Protein AF-A0A1W5CV62-F1 (afdb_monomer)

Mean predicted aligned error: 18.07 Å

Solvent-accessible surface area (backbone atoms only — not comparable to full-atom values): 10558 Å² total; per-residue (Å²): 136,81,85,91,85,85,85,78,82,88,83,89,82,90,82,85,84,78,88,77,86,82,85,89,83,87,92,82,88,79,94,73,81,92,74,77,80,80,76,85,81,87,79,72,96,67,88,71,74,83,78,68,80,75,70,79,70,77,75,80,76,72,81,72,64,60,67,34,49,54,48,38,58,70,73,55,49,80,86,68,30,36,33,53,66,101,52,61,64,71,62,39,50,51,52,46,54,52,44,33,62,75,29,68,51,50,78,87,46,44,45,77,46,47,66,69,47,36,31,68,62,40,34,51,49,39,54,70,60,54,70,66,41,94,62,92,67,51,51,67,55,51,52,51,52,53,44,51,55,48,73,24,83,79,56,77,110

Radius of gyration: 32.7 Å; Cα contacts (8 Å, |Δi|>4): 88; chains: 1; bounding box: 78×61×84 Å

Foldseek 3Di:
DDDDDPDDDDDDDDDDDDDDDDDDDDPDDDDDDDDDDDDDDDDDDDPDDDPDPDPPDPPPPPVDCVQLLVQLLVVDDPVLADELPPDDLVVSVVVLVVSCVVSVPDQQCSLVSVLSSHDHPLNVCCVVPPVPDPDDDHNVNSSVVSCCVSVNPVNVD

Sequence (157 aa):
MADPQEKQGEWIRTGQIDTTKSDIDDIDALKMKQTQPPGPPSIRDEKMPPVMPIPPAPAVTTQGHGRELSNLAKMYTEESKYSGENDNFDFKLTVFHDICSRADIPEEAKAKAFPTMLRGLALDYYYSNIANSTQIMTFNDICYSIRAYFEGAEYKR

Nearest PDB structures (foldseek):
  7r24-assembly1_A  TM=7.847E-01  e=2.829E+00  Rattus norvegicus
  7lga-assembly1_B  TM=5.881E-01  e=1.832E+00  Homo sapiens

Structure (mmCIF, N/CA/C/O backbone):
data_AF-A0A1W5CV62-F1
#
_entry.id   AF-A0A1W5CV62-F1
#
loop_
_atom_site.group_PDB
_atom_site.id
_atom_site.type_symbol
_atom_site.label_atom_id
_atom_site.label_alt_id
_atom_site.label_comp_id
_atom_site.label_asym_id
_atom_site.label_entity_id
_atom_site.label_seq_id
_atom_site.pdbx_PDB_ins_code
_atom_site.Cartn_x
_atom_site.Cartn_y
_atom_site.Cartn_z
_atom_site.occupancy
_atom_site.B_iso_or_equiv
_atom_site.auth_seq_id
_atom_site.auth_comp_id
_atom_site.auth_asym_id
_atom_site.auth_atom_id
_atom_site.pdbx_PDB_model_num
ATOM 1 N N . MET A 1 1 ? 29.456 8.579 71.382 1.00 44.78 1 MET A N 1
ATOM 2 C CA . MET A 1 1 ? 29.498 7.437 70.444 1.00 44.78 1 MET A CA 1
ATOM 3 C C . MET A 1 1 ? 29.900 7.950 69.067 1.00 44.78 1 MET A C 1
ATOM 5 O O . MET A 1 1 ? 29.693 9.124 68.803 1.00 44.78 1 MET A O 1
ATOM 9 N N . ALA A 1 2 ? 30.556 7.097 68.285 1.00 40.12 2 ALA A N 1
ATOM 10 C CA . ALA A 1 2 ? 31.305 7.398 67.068 1.00 40.12 2 ALA A CA 1
ATOM 11 C C . ALA A 1 2 ? 30.452 7.765 65.829 1.00 40.12 2 ALA A C 1
ATOM 13 O O . ALA A 1 2 ? 29.321 7.304 65.702 1.00 40.12 2 ALA A O 1
ATOM 14 N N . ASP A 1 3 ? 31.062 8.540 64.923 1.00 54.00 3 ASP A N 1
ATOM 15 C CA . ASP A 1 3 ? 30.854 8.571 63.453 1.00 54.00 3 ASP A CA 1
ATOM 16 C C . ASP A 1 3 ? 31.148 7.147 62.875 1.00 54.00 3 ASP A C 1
ATOM 18 O O . ASP A 1 3 ? 31.917 6.447 63.550 1.00 54.00 3 ASP A O 1
ATOM 22 N N . PRO A 1 4 ? 30.687 6.671 61.677 1.00 58.00 4 PRO A N 1
ATOM 23 C CA . PRO A 1 4 ? 30.740 7.470 60.446 1.00 58.00 4 PRO A CA 1
ATOM 24 C C . PRO A 1 4 ? 29.836 7.143 59.226 1.00 58.00 4 PRO A C 1
ATOM 26 O O . PRO A 1 4 ? 29.288 6.053 59.089 1.00 58.00 4 PRO A O 1
ATOM 29 N N . GLN A 1 5 ? 29.809 8.091 58.274 1.00 42.97 5 GLN A N 1
ATOM 30 C CA . GLN A 1 5 ? 30.074 7.938 56.819 1.00 42.97 5 GLN A CA 1
ATOM 31 C C . GLN A 1 5 ? 29.172 8.835 55.941 1.00 42.97 5 GLN A C 1
ATOM 33 O O . GLN A 1 5 ? 28.291 8.354 55.232 1.00 42.97 5 GLN A O 1
ATOM 38 N N . GLU A 1 6 ? 29.489 10.130 55.881 1.00 46.88 6 GLU A N 1
ATOM 39 C CA . GLU A 1 6 ? 29.296 10.926 54.663 1.00 46.88 6 GLU A CA 1
ATOM 40 C C . GLU A 1 6 ? 30.641 10.950 53.920 1.00 46.88 6 GLU A C 1
ATOM 42 O O . GLU A 1 6 ? 31.643 11.478 54.409 1.00 46.88 6 GLU A O 1
ATOM 47 N N . LYS A 1 7 ? 30.716 10.260 52.776 1.00 51.03 7 LYS A N 1
ATOM 48 C CA . LYS A 1 7 ? 31.947 10.138 51.992 1.00 51.03 7 LYS A CA 1
ATOM 49 C C . LYS A 1 7 ? 32.028 11.222 50.915 1.00 51.03 7 LYS A C 1
ATOM 51 O O . LYS A 1 7 ? 31.452 11.088 49.847 1.00 51.03 7 LYS A O 1
ATOM 56 N N . GLN A 1 8 ? 32.874 12.199 51.234 1.00 40.81 8 GLN A N 1
ATOM 57 C CA . GLN A 1 8 ? 33.970 12.739 50.419 1.00 40.81 8 GLN A CA 1
ATOM 58 C C . GLN A 1 8 ? 33.617 13.500 49.135 1.00 40.81 8 GLN A C 1
ATOM 60 O O . GLN A 1 8 ? 33.471 12.933 48.055 1.00 40.81 8 GLN A O 1
ATOM 65 N N . GLY A 1 9 ? 33.658 14.827 49.268 1.00 39.59 9 GLY A N 1
ATOM 66 C CA . GLY A 1 9 ? 34.116 15.712 48.209 1.00 39.59 9 GLY A CA 1
ATOM 67 C C . GLY A 1 9 ? 35.647 15.773 48.122 1.00 39.59 9 GLY A C 1
ATOM 68 O O . GLY A 1 9 ? 36.341 15.601 49.122 1.00 39.59 9 GLY A O 1
ATOM 69 N N . GLU A 1 10 ? 36.084 16.082 46.898 1.00 43.47 10 GLU A N 1
ATOM 70 C CA . GLU A 1 10 ? 37.315 16.778 46.495 1.00 43.47 10 GLU A CA 1
ATOM 71 C C . GLU A 1 10 ? 38.666 16.069 46.684 1.00 43.47 10 GLU A C 1
ATOM 73 O O . GLU A 1 10 ? 38.974 15.591 47.759 1.00 43.47 10 GLU A O 1
ATOM 78 N N . TRP A 1 11 ? 39.465 16.000 45.606 1.00 45.03 11 TRP A N 1
ATOM 79 C CA . TRP A 1 11 ? 40.858 16.484 45.506 1.00 45.03 11 TRP A CA 1
ATOM 80 C C . TRP A 1 11 ? 41.365 16.274 44.062 1.00 45.03 11 TRP A C 1
ATOM 82 O O . TRP A 1 11 ? 41.681 15.167 43.643 1.00 45.03 11 TRP A O 1
ATOM 92 N N . ILE A 1 12 ? 41.429 17.386 43.325 1.00 47.75 12 ILE A N 1
ATOM 93 C CA . ILE A 1 12 ? 42.467 17.817 42.369 1.00 47.75 12 ILE A CA 1
ATOM 94 C C . ILE A 1 12 ? 43.206 16.779 41.486 1.00 47.75 12 ILE A C 1
ATOM 96 O O . ILE A 1 12 ? 43.923 15.899 41.958 1.00 47.75 12 ILE A O 1
ATOM 100 N N . ARG A 1 13 ? 43.253 17.058 40.176 1.00 45.84 13 ARG A N 1
ATOM 101 C CA . ARG A 1 13 ? 44.497 17.504 39.513 1.00 45.84 13 ARG A CA 1
ATOM 102 C C . ARG A 1 13 ? 44.233 17.990 38.089 1.00 45.84 13 ARG A C 1
ATOM 104 O O . ARG A 1 13 ? 43.787 17.262 37.212 1.00 45.84 13 ARG A O 1
ATOM 111 N N . THR A 1 14 ? 44.566 19.258 37.917 1.00 48.69 14 THR A N 1
ATOM 112 C CA . THR A 1 14 ? 44.802 19.990 36.679 1.00 48.69 14 THR A CA 1
ATOM 113 C C . THR A 1 14 ? 45.807 19.270 35.779 1.00 48.69 14 THR A C 1
ATOM 115 O O . THR A 1 14 ? 46.890 18.906 36.237 1.00 48.69 14 THR A O 1
ATOM 118 N N . GLY A 1 15 ? 45.477 19.132 34.497 1.00 44.16 15 GLY A N 1
ATOM 119 C CA . GLY A 1 15 ? 46.372 18.659 33.441 1.00 44.16 15 GLY A CA 1
ATOM 120 C C . GLY A 1 15 ? 46.326 19.610 32.251 1.00 44.16 15 GLY A C 1
ATOM 121 O O . GLY A 1 15 ? 45.712 19.316 31.235 1.00 44.16 15 GLY A O 1
ATOM 122 N N . GLN A 1 16 ? 46.927 20.779 32.448 1.00 46.06 16 GLN A N 1
ATOM 123 C CA . GLN A 1 16 ? 47.263 21.786 31.447 1.00 46.06 16 GLN A CA 1
ATOM 124 C C . GLN A 1 16 ? 48.219 21.203 30.396 1.00 46.06 16 GLN A C 1
ATOM 126 O O . GLN A 1 16 ? 49.229 20.617 30.779 1.00 46.06 16 GLN A O 1
ATOM 131 N N . ILE A 1 17 ? 47.962 21.440 29.106 1.00 50.19 17 ILE A N 1
ATOM 132 C CA . ILE A 1 17 ? 49.019 21.507 28.086 1.00 50.19 17 ILE A CA 1
ATOM 133 C C . ILE A 1 17 ? 48.756 22.688 27.145 1.00 50.19 17 ILE A C 1
ATOM 135 O O . ILE A 1 17 ? 48.184 22.558 26.069 1.00 50.19 17 ILE A O 1
ATOM 139 N N . ASP A 1 18 ? 49.189 23.860 27.590 1.00 40.78 18 ASP A N 1
ATOM 140 C CA . ASP A 1 18 ? 49.595 24.939 26.697 1.00 40.78 18 ASP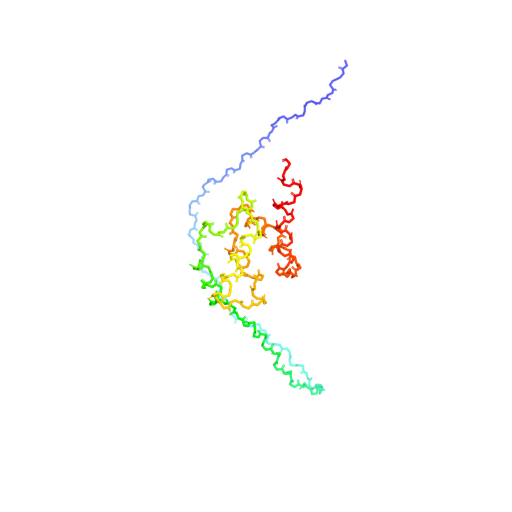 A CA 1
ATOM 141 C C . ASP A 1 18 ? 51.110 24.846 26.481 1.00 40.78 18 ASP A C 1
ATOM 143 O O . ASP A 1 18 ? 51.840 24.397 27.372 1.00 40.78 18 ASP A O 1
ATOM 147 N N . THR A 1 19 ? 51.569 25.418 25.362 1.00 39.53 19 THR A N 1
ATOM 148 C CA . THR A 1 19 ? 52.972 25.644 24.940 1.00 39.53 19 THR A CA 1
ATOM 149 C C . THR A 1 19 ? 53.693 24.398 24.385 1.00 39.53 19 THR A C 1
ATOM 151 O O . THR A 1 19 ? 53.569 23.315 24.929 1.00 39.53 19 THR A O 1
ATOM 154 N N . THR A 1 20 ? 54.448 24.415 23.283 1.00 44.09 20 THR A N 1
ATOM 155 C CA . THR A 1 20 ? 55.189 25.471 22.572 1.00 44.09 20 THR A CA 1
ATOM 156 C C . THR A 1 20 ? 55.353 25.114 21.088 1.00 44.09 20 THR A C 1
ATOM 158 O O . THR A 1 20 ? 55.493 23.958 20.704 1.00 44.09 20 THR A O 1
ATOM 161 N N . LYS A 1 21 ? 55.401 26.167 20.274 1.00 50.81 21 LYS A N 1
ATOM 162 C CA . LYS A 1 21 ? 55.967 26.257 18.923 1.00 50.81 21 LYS A CA 1
ATOM 163 C C . LYS A 1 21 ? 57.503 26.094 18.964 1.00 50.81 21 LYS A C 1
ATOM 165 O O . LYS A 1 21 ? 58.102 26.573 19.922 1.00 50.81 21 LYS A O 1
ATOM 170 N N . SER A 1 22 ? 58.075 25.557 17.874 1.00 50.91 22 SER A N 1
ATOM 171 C CA . SER A 1 22 ? 59.503 25.222 17.625 1.00 50.91 22 SER A CA 1
ATOM 172 C C . SER A 1 22 ? 59.886 23.877 18.258 1.00 50.91 22 SER A C 1
ATOM 174 O O . SER A 1 22 ? 59.593 23.673 19.422 1.00 50.91 22 SER A O 1
ATOM 176 N N . ASP A 1 23 ? 60.359 22.865 17.525 1.00 45.28 23 ASP A N 1
ATOM 177 C CA . ASP A 1 23 ? 61.551 22.891 16.675 1.00 45.28 23 ASP A CA 1
ATOM 178 C C . ASP A 1 23 ? 61.369 22.205 15.307 1.00 45.28 23 ASP A C 1
ATOM 180 O O . ASP A 1 23 ? 60.916 21.068 15.179 1.00 45.28 23 ASP A O 1
ATOM 184 N N . ILE A 1 24 ? 61.760 22.954 14.279 1.00 56.09 24 ILE A N 1
ATOM 185 C CA . ILE A 1 24 ? 62.213 22.476 12.977 1.00 56.09 24 ILE A CA 1
ATOM 186 C C . ILE A 1 24 ? 63.714 22.261 13.149 1.00 56.09 24 ILE A C 1
ATOM 188 O O . ILE A 1 24 ? 64.399 23.251 13.375 1.00 56.09 24 ILE A O 1
ATOM 192 N N . ASP A 1 25 ? 64.186 21.018 13.096 1.00 50.47 25 ASP A N 1
ATOM 193 C CA . ASP A 1 25 ? 65.381 20.573 12.358 1.00 50.47 25 ASP A CA 1
ATOM 194 C C . ASP A 1 25 ? 65.589 19.066 12.602 1.00 50.47 25 ASP A C 1
ATOM 196 O O . ASP A 1 25 ? 65.158 18.541 13.624 1.00 50.47 25 ASP A O 1
ATOM 200 N N . ASP A 1 26 ? 66.265 18.388 11.675 1.00 47.41 26 ASP A N 1
ATOM 201 C CA . ASP A 1 26 ? 66.667 16.970 11.736 1.00 47.41 26 ASP A CA 1
ATOM 202 C C . ASP A 1 26 ? 65.659 15.915 11.217 1.00 47.41 26 ASP A C 1
ATOM 204 O O . ASP A 1 26 ? 65.307 14.934 11.871 1.00 47.41 26 ASP A O 1
ATOM 208 N N . ILE A 1 27 ? 65.229 16.077 9.959 1.00 50.22 27 ILE A N 1
ATOM 209 C CA . ILE A 1 27 ? 64.862 14.932 9.103 1.00 50.22 27 ILE A CA 1
ATOM 210 C C . ILE A 1 27 ? 65.772 14.933 7.874 1.00 50.22 27 ILE A C 1
ATOM 212 O O . ILE A 1 27 ? 65.349 15.234 6.762 1.00 50.22 27 ILE A O 1
ATOM 216 N N . ASP A 1 28 ? 67.039 14.587 8.076 1.00 51.22 28 ASP A N 1
ATOM 217 C CA . ASP A 1 28 ? 67.871 14.002 7.026 1.00 51.22 28 ASP A CA 1
ATOM 218 C C . ASP A 1 28 ? 68.921 13.094 7.666 1.00 51.22 28 ASP A C 1
ATOM 220 O O . ASP A 1 28 ? 69.888 13.576 8.239 1.00 51.22 28 ASP A O 1
ATOM 224 N N . ALA A 1 29 ? 68.686 11.778 7.602 1.00 51.06 29 ALA A N 1
ATOM 225 C CA . ALA A 1 29 ? 69.704 10.742 7.387 1.00 51.06 29 ALA A CA 1
ATOM 226 C C . ALA A 1 29 ? 69.253 9.381 7.938 1.00 51.06 29 ALA A C 1
ATOM 228 O O . ALA A 1 29 ? 69.667 8.964 9.014 1.00 51.06 29 ALA A O 1
ATOM 229 N N . LEU A 1 30 ? 68.515 8.606 7.135 1.00 48.47 30 LEU A N 1
ATOM 230 C CA . LEU A 1 30 ? 68.901 7.205 6.937 1.00 48.47 30 LEU A CA 1
ATOM 231 C C . LEU A 1 30 ? 68.293 6.634 5.655 1.00 48.47 30 LEU A C 1
ATOM 233 O O . LEU A 1 30 ? 67.209 6.053 5.621 1.00 48.47 30 LEU A O 1
ATOM 237 N N . LYS A 1 31 ? 69.052 6.757 4.565 1.00 58.34 31 LYS A N 1
ATOM 238 C CA . LYS A 1 31 ? 68.879 5.892 3.403 1.00 58.34 31 LYS A CA 1
ATOM 239 C C . LYS A 1 31 ? 69.207 4.456 3.802 1.00 58.34 31 LYS A C 1
ATOM 241 O O . LYS A 1 31 ? 70.375 4.114 3.969 1.00 58.34 31 LYS A O 1
ATOM 246 N N . MET A 1 32 ? 68.206 3.585 3.837 1.00 60.78 32 MET A N 1
ATOM 247 C CA . MET A 1 32 ? 68.428 2.142 3.775 1.00 60.78 32 MET A CA 1
ATOM 248 C C . MET A 1 32 ? 67.343 1.463 2.934 1.00 60.78 32 MET A C 1
ATOM 250 O O . MET A 1 32 ? 66.227 1.246 3.379 1.00 60.78 32 MET A O 1
ATOM 254 N N . LYS A 1 33 ? 67.738 1.133 1.695 1.00 53.38 33 LYS A N 1
ATOM 255 C CA . LYS A 1 33 ? 67.342 -0.032 0.883 1.00 53.38 33 LYS A CA 1
ATOM 256 C C . LYS A 1 33 ? 65.952 -0.624 1.155 1.00 53.38 33 LYS A C 1
ATOM 258 O O . LYS A 1 33 ? 65.753 -1.421 2.064 1.00 53.38 33 LYS A O 1
ATOM 263 N N . GLN A 1 34 ? 65.029 -0.325 0.249 1.00 42.12 34 GLN A N 1
ATOM 264 C CA . GLN A 1 34 ? 63.807 -1.090 0.055 1.00 42.12 34 GLN A CA 1
ATOM 265 C C . GLN A 1 34 ? 64.160 -2.526 -0.370 1.00 42.12 34 GLN A C 1
ATOM 267 O O . GLN A 1 34 ? 64.459 -2.789 -1.532 1.00 42.12 34 GLN A O 1
ATOM 272 N N . THR A 1 35 ? 64.170 -3.459 0.581 1.00 47.38 35 THR A N 1
ATOM 273 C CA . THR A 1 35 ? 64.194 -4.902 0.316 1.00 47.38 35 THR A CA 1
ATOM 274 C C . THR A 1 35 ? 62.761 -5.405 0.228 1.00 47.38 35 THR A C 1
ATOM 276 O O . THR A 1 35 ? 62.009 -5.322 1.197 1.00 47.38 35 THR A O 1
ATOM 279 N N . GLN A 1 36 ? 62.384 -5.897 -0.952 1.00 46.47 36 GLN A N 1
ATOM 280 C CA . GLN A 1 36 ? 61.113 -6.578 -1.189 1.00 46.47 36 GLN A CA 1
ATOM 281 C C . GLN A 1 36 ? 60.990 -7.810 -0.272 1.00 46.47 36 GLN A C 1
ATOM 283 O O . GLN A 1 36 ? 62.000 -8.481 -0.037 1.00 46.47 36 GLN A O 1
ATOM 288 N N . PRO A 1 37 ? 59.791 -8.138 0.242 1.00 58.62 37 PRO A N 1
ATOM 289 C CA . PRO A 1 37 ? 59.588 -9.393 0.951 1.00 58.62 37 PRO A CA 1
ATOM 290 C C . PRO A 1 37 ? 59.821 -10.582 -0.004 1.00 58.62 37 PRO A C 1
ATOM 292 O O . PRO A 1 37 ? 59.493 -10.490 -1.190 1.00 58.62 37 PRO A O 1
ATOM 295 N N . PRO A 1 38 ? 60.403 -11.690 0.485 1.00 51.09 38 PRO A N 1
ATOM 296 C CA . PRO A 1 38 ? 60.659 -12.872 -0.328 1.00 51.09 38 PRO A CA 1
ATOM 297 C C . PRO A 1 38 ? 59.341 -13.470 -0.835 1.00 51.09 38 PRO A C 1
ATOM 299 O O . PRO A 1 38 ? 58.367 -13.579 -0.091 1.00 51.09 38 PRO A O 1
ATOM 302 N N . GLY A 1 39 ? 59.321 -13.851 -2.114 1.00 45.69 39 GLY A N 1
ATOM 303 C CA . GLY A 1 39 ? 58.201 -14.565 -2.722 1.00 45.69 39 GLY A CA 1
ATOM 304 C C . GLY A 1 39 ? 57.909 -15.905 -2.025 1.00 45.69 39 GLY A C 1
ATOM 305 O O . GLY A 1 39 ? 58.763 -16.431 -1.305 1.00 45.69 39 GLY A O 1
ATOM 306 N N . PRO A 1 40 ? 56.702 -16.464 -2.219 1.00 65.06 40 PRO A N 1
ATOM 307 C CA . PRO A 1 40 ? 56.301 -17.717 -1.592 1.00 65.06 40 PRO A CA 1
ATOM 308 C C . PRO A 1 40 ? 57.215 -18.885 -2.010 1.00 65.06 40 PRO A C 1
ATOM 310 O O . PRO A 1 40 ? 57.751 -18.892 -3.123 1.00 65.06 40 PRO A O 1
ATOM 313 N N . PRO A 1 41 ? 57.409 -19.880 -1.126 1.00 53.12 41 PRO A N 1
ATOM 314 C CA . PRO A 1 41 ? 58.319 -20.990 -1.362 1.00 53.12 41 PRO A CA 1
ATOM 315 C C . PRO A 1 41 ? 57.834 -21.875 -2.515 1.00 53.12 41 PRO A C 1
ATOM 317 O O . PRO A 1 41 ? 56.660 -22.228 -2.604 1.00 53.12 41 PRO A O 1
ATOM 320 N N . SER A 1 42 ? 58.780 -22.270 -3.367 1.00 54.41 42 SER A N 1
ATOM 321 C CA . SER A 1 42 ? 58.613 -23.317 -4.374 1.00 54.41 42 SER A CA 1
ATOM 322 C C . SER A 1 42 ? 58.398 -24.660 -3.668 1.00 54.41 42 SER A C 1
ATOM 324 O O . SER A 1 42 ? 59.351 -25.294 -3.204 1.00 54.41 42 SER A O 1
ATOM 326 N N . ILE A 1 43 ? 57.130 -25.054 -3.514 1.00 55.47 43 ILE A N 1
ATOM 327 C CA . ILE A 1 43 ? 56.749 -26.394 -3.068 1.00 55.47 43 ILE A CA 1
ATOM 328 C C . ILE A 1 43 ? 56.808 -27.309 -4.286 1.00 55.47 43 ILE A C 1
ATOM 330 O O . ILE A 1 43 ? 56.182 -27.074 -5.317 1.00 55.47 43 ILE A O 1
ATOM 334 N N . ARG A 1 44 ? 57.659 -28.311 -4.117 1.00 51.16 44 ARG A N 1
ATOM 335 C CA . ARG A 1 44 ? 58.077 -29.334 -5.062 1.00 51.16 44 ARG A CA 1
ATOM 336 C C . ARG A 1 44 ? 56.899 -30.194 -5.507 1.00 51.16 44 ARG A C 1
ATOM 338 O O . ARG A 1 44 ? 55.950 -30.388 -4.757 1.00 51.16 44 ARG A O 1
ATOM 345 N N . ASP A 1 45 ? 57.052 -30.725 -6.711 1.00 53.22 45 ASP A N 1
ATOM 346 C CA . ASP A 1 45 ? 56.339 -31.834 -7.333 1.00 53.22 45 ASP A CA 1
ATOM 347 C C . ASP A 1 45 ? 55.677 -32.819 -6.349 1.00 53.22 45 ASP A C 1
ATOM 349 O O . ASP A 1 45 ? 56.243 -33.847 -5.984 1.00 53.22 45 ASP A O 1
ATOM 353 N N . GLU A 1 46 ? 54.423 -32.553 -5.994 1.00 48.62 46 GLU A N 1
ATOM 354 C CA . GLU A 1 46 ? 53.455 -33.594 -5.670 1.00 48.62 46 GLU A CA 1
ATOM 355 C C . GLU A 1 46 ? 52.277 -33.444 -6.627 1.00 48.62 46 GLU A C 1
ATOM 357 O O . GLU A 1 46 ? 51.659 -32.386 -6.752 1.00 48.62 46 GLU A O 1
ATOM 362 N N . LYS A 1 47 ? 52.016 -34.524 -7.364 1.00 48.78 47 LYS A N 1
ATOM 363 C CA . LYS A 1 47 ? 50.954 -34.676 -8.356 1.00 48.78 47 LYS A CA 1
ATOM 364 C C . LYS A 1 47 ? 49.600 -34.378 -7.704 1.00 48.78 47 LYS A C 1
ATOM 366 O O . LYS A 1 47 ? 48.966 -35.276 -7.157 1.00 48.78 47 LYS A O 1
ATOM 371 N N . MET A 1 48 ? 49.164 -33.120 -7.780 1.00 48.53 48 MET A N 1
ATOM 372 C CA . MET A 1 48 ? 47.819 -32.705 -7.392 1.00 48.53 48 MET A CA 1
ATOM 373 C C . MET A 1 48 ? 46.797 -33.614 -8.100 1.00 48.53 48 MET A C 1
ATOM 375 O O . MET A 1 48 ? 46.951 -33.883 -9.301 1.00 48.53 48 MET A O 1
ATOM 379 N N . PRO A 1 49 ? 45.759 -34.119 -7.404 1.00 61.38 49 PRO A N 1
ATOM 380 C CA . PRO A 1 49 ? 44.628 -34.731 -8.092 1.00 61.38 49 PRO A CA 1
ATOM 381 C C . PRO A 1 49 ? 44.042 -33.694 -9.064 1.00 61.38 49 PRO A C 1
ATOM 383 O O . PRO A 1 49 ? 44.151 -32.495 -8.793 1.00 61.38 49 PRO A O 1
ATOM 386 N N . PRO A 1 50 ? 43.466 -34.104 -10.209 1.00 61.31 50 PRO A N 1
ATOM 387 C CA . PRO A 1 50 ? 42.965 -33.152 -11.189 1.00 61.31 50 PRO A CA 1
ATOM 388 C C . PRO A 1 50 ? 41.959 -32.222 -10.510 1.00 61.31 50 PRO A C 1
ATOM 390 O O . PRO A 1 50 ? 40.897 -32.659 -10.065 1.00 61.31 50 PRO A O 1
ATOM 393 N N . VAL A 1 51 ? 42.316 -30.939 -10.413 1.00 57.66 51 VAL A N 1
ATOM 394 C CA . VAL A 1 51 ? 41.367 -29.881 -10.094 1.00 57.66 51 VAL A CA 1
ATOM 395 C C . VAL A 1 51 ? 40.321 -29.918 -11.202 1.00 57.66 51 VAL A C 1
ATOM 397 O O . VAL A 1 51 ? 40.592 -29.593 -12.357 1.00 57.66 51 VAL A O 1
ATOM 400 N N . MET A 1 52 ? 39.136 -30.436 -10.888 1.00 60.56 52 MET A N 1
ATOM 401 C CA . MET A 1 52 ? 38.000 -30.289 -11.787 1.00 60.56 52 MET A CA 1
ATOM 402 C C . MET A 1 52 ? 37.760 -28.784 -11.967 1.00 60.56 52 MET A C 1
ATOM 404 O O . MET A 1 52 ? 37.874 -28.047 -10.982 1.00 60.56 52 MET A O 1
ATOM 408 N N . PRO A 1 53 ? 37.451 -28.298 -13.181 1.00 62.94 53 PRO A N 1
ATOM 409 C CA . PRO A 1 53 ? 37.045 -26.915 -13.344 1.00 62.94 53 PRO A CA 1
ATOM 410 C C . PRO A 1 53 ? 35.828 -26.687 -12.451 1.00 62.94 53 PRO A C 1
ATOM 412 O O . PRO A 1 53 ? 34.795 -27.334 -12.617 1.00 62.94 53 PRO A O 1
ATOM 415 N N . ILE A 1 54 ? 35.983 -25.804 -11.465 1.00 57.75 54 ILE A N 1
ATOM 416 C CA . ILE A 1 54 ? 34.873 -25.297 -10.669 1.00 57.75 54 ILE A CA 1
ATOM 417 C C . ILE A 1 54 ? 33.908 -24.705 -11.704 1.00 57.75 54 ILE A C 1
ATOM 419 O O . ILE A 1 54 ? 34.320 -23.792 -12.430 1.00 57.75 54 ILE A O 1
ATOM 423 N N . PRO A 1 55 ? 32.676 -25.221 -11.866 1.00 64.69 55 PRO A N 1
ATOM 424 C CA . PRO A 1 55 ? 31.703 -24.523 -12.688 1.00 64.69 55 PRO A CA 1
ATOM 425 C C . PRO A 1 55 ? 31.570 -23.108 -12.111 1.00 64.69 55 PRO A C 1
ATOM 427 O O . PRO A 1 55 ? 31.623 -22.963 -10.883 1.00 64.69 55 PRO A O 1
ATOM 430 N N . PRO A 1 56 ? 31.435 -22.057 -12.939 1.00 61.75 56 PRO A N 1
ATOM 431 C CA . PRO A 1 56 ? 31.077 -20.755 -12.405 1.00 61.75 56 PRO A CA 1
ATOM 432 C C . PRO A 1 56 ? 29.822 -20.971 -11.559 1.00 61.75 56 PRO A C 1
ATOM 434 O O . PRO A 1 56 ? 28.824 -21.497 -12.059 1.00 61.75 56 PRO A O 1
ATOM 437 N N . ALA A 1 57 ? 29.902 -20.652 -10.263 1.00 62.84 57 ALA A N 1
ATOM 438 C CA . ALA A 1 57 ? 28.718 -20.605 -9.422 1.00 62.84 57 ALA A CA 1
ATOM 439 C C . ALA A 1 57 ? 27.670 -19.797 -10.198 1.00 62.84 57 ALA A C 1
ATOM 441 O O . ALA A 1 57 ? 28.047 -18.770 -10.778 1.00 62.84 57 ALA A O 1
ATOM 442 N N . PRO A 1 58 ? 26.409 -20.259 -10.29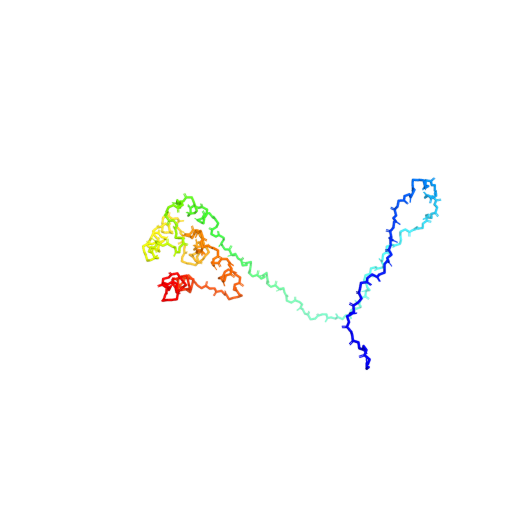6 1.00 59.38 58 PRO A N 1
ATOM 443 C CA . PRO A 1 58 ? 25.397 -19.490 -10.996 1.00 59.38 58 PRO A CA 1
ATOM 444 C C . PRO A 1 58 ? 25.425 -18.100 -10.376 1.00 59.38 58 PRO A C 1
ATOM 446 O O . PRO A 1 58 ? 25.253 -17.960 -9.163 1.00 59.38 58 PRO A O 1
ATOM 449 N N . ALA A 1 59 ? 25.739 -17.088 -11.188 1.00 56.31 59 ALA A N 1
ATOM 450 C CA . ALA A 1 59 ? 25.527 -15.715 -10.790 1.00 56.31 59 ALA A CA 1
ATOM 451 C C . ALA A 1 59 ? 24.075 -15.683 -10.329 1.00 56.31 59 ALA A C 1
ATOM 453 O O . ALA A 1 59 ? 23.176 -15.934 -11.131 1.00 56.31 59 ALA A O 1
ATOM 454 N N . VAL A 1 60 ? 23.852 -15.502 -9.027 1.00 52.94 60 VAL A N 1
ATOM 455 C CA . VAL A 1 60 ? 22.520 -15.240 -8.510 1.00 52.94 60 VAL A CA 1
ATOM 456 C C . VAL A 1 60 ? 22.131 -13.920 -9.146 1.00 52.94 60 VAL A C 1
ATOM 458 O O . VAL A 1 60 ? 22.480 -12.842 -8.676 1.00 52.94 60 VAL A O 1
ATOM 461 N N . THR A 1 61 ? 21.496 -13.996 -10.310 1.00 46.91 61 THR A N 1
ATOM 462 C CA . THR A 1 61 ? 20.819 -12.873 -10.926 1.00 46.91 61 THR A CA 1
ATOM 463 C C . THR A 1 61 ? 19.646 -12.605 -10.010 1.00 46.91 61 THR A C 1
ATOM 465 O O . THR A 1 61 ? 18.533 -13.066 -10.241 1.00 46.91 61 THR A O 1
ATOM 468 N N . THR A 1 62 ? 19.907 -11.916 -8.900 1.00 56.19 62 THR A N 1
ATOM 469 C CA . THR A 1 62 ? 18.869 -11.236 -8.152 1.00 56.19 62 THR A CA 1
ATOM 470 C C . THR A 1 62 ? 18.337 -10.198 -9.126 1.00 56.19 62 THR A C 1
ATOM 472 O O . THR A 1 62 ? 18.900 -9.108 -9.238 1.00 56.19 62 THR A O 1
ATOM 475 N N . GLN A 1 63 ? 17.336 -10.575 -9.926 1.00 64.50 63 GLN A N 1
ATOM 476 C CA . GLN A 1 63 ? 16.602 -9.634 -10.755 1.00 64.50 63 GLN A CA 1
ATOM 477 C C . GLN A 1 63 ? 16.093 -8.552 -9.806 1.00 64.50 63 GLN A C 1
ATOM 479 O O . GLN A 1 63 ? 15.284 -8.790 -8.909 1.00 64.50 63 GLN A O 1
ATOM 484 N N . GLY A 1 64 ? 16.709 -7.378 -9.903 1.00 76.06 64 GLY A N 1
ATOM 485 C CA . GLY A 1 64 ? 16.375 -6.255 -9.054 1.00 76.06 64 GLY A CA 1
ATOM 486 C C . GLY A 1 64 ? 15.097 -5.618 -9.571 1.00 76.06 64 GLY A C 1
ATOM 487 O O . GLY A 1 64 ? 15.076 -5.133 -10.694 1.00 76.06 64 GLY A O 1
ATOM 488 N N . HIS A 1 65 ? 14.069 -5.540 -8.732 1.00 87.38 65 HIS A N 1
ATOM 489 C CA . HIS A 1 65 ? 12.792 -4.882 -9.043 1.00 87.38 65 HIS A CA 1
ATOM 490 C C . HIS A 1 65 ? 12.868 -3.346 -8.922 1.00 87.38 65 HIS A C 1
ATOM 492 O O . HIS A 1 65 ? 11.915 -2.676 -8.533 1.00 87.38 65 HIS A O 1
ATOM 498 N N . GLY A 1 66 ? 14.046 -2.759 -9.156 1.00 90.06 66 GLY A N 1
ATOM 499 C CA . GLY A 1 66 ? 14.329 -1.361 -8.810 1.00 90.06 66 GLY A CA 1
ATOM 500 C C . GLY A 1 66 ? 13.497 -0.356 -9.609 1.00 90.06 66 GLY A C 1
ATOM 501 O O . GLY A 1 66 ? 13.084 0.674 -9.071 1.00 90.06 66 GLY A O 1
ATOM 502 N N . ARG A 1 67 ? 13.215 -0.661 -10.881 1.00 93.06 67 ARG A N 1
ATOM 503 C CA . ARG A 1 67 ? 12.384 0.181 -11.750 1.00 93.06 67 ARG A CA 1
ATOM 504 C C . ARG A 1 67 ? 10.927 0.164 -11.294 1.00 93.06 67 ARG A C 1
ATOM 506 O O . ARG A 1 67 ? 10.350 1.236 -11.113 1.00 93.06 67 ARG A O 1
ATOM 513 N N . GLU A 1 68 ? 10.362 -1.018 -11.071 1.00 94.62 68 GLU A N 1
ATOM 514 C CA . GLU A 1 68 ? 8.984 -1.184 -10.597 1.00 94.62 68 GLU A CA 1
ATOM 515 C C . GLU A 1 68 ? 8.799 -0.516 -9.226 1.00 94.62 68 GLU A C 1
ATOM 517 O O . GLU A 1 68 ? 7.865 0.265 -9.042 1.00 94.62 68 GLU A O 1
ATOM 522 N N . LEU A 1 69 ? 9.741 -0.711 -8.292 1.00 93.69 69 LEU A N 1
ATOM 523 C CA . LEU A 1 69 ? 9.722 -0.062 -6.972 1.00 93.69 69 LEU A CA 1
ATOM 524 C C . LEU A 1 69 ? 9.780 1.468 -7.073 1.00 93.69 69 LEU A C 1
ATOM 526 O O . LEU A 1 69 ? 9.054 2.171 -6.370 1.00 93.69 69 LEU A O 1
ATOM 530 N N . SER A 1 70 ? 10.601 1.996 -7.985 1.00 93.81 70 SER A N 1
ATOM 531 C CA . SER A 1 70 ? 10.675 3.441 -8.235 1.00 93.81 70 SER A CA 1
ATOM 532 C C . SER A 1 70 ? 9.367 3.993 -8.804 1.00 93.81 70 SER A C 1
ATOM 534 O O . SER A 1 70 ? 8.981 5.116 -8.483 1.00 93.81 70 SER A O 1
ATOM 536 N N . ASN A 1 71 ? 8.683 3.230 -9.658 1.00 94.75 71 ASN A N 1
ATOM 537 C CA . ASN A 1 71 ? 7.382 3.615 -10.201 1.00 94.75 71 ASN A CA 1
ATOM 538 C C . ASN A 1 71 ? 6.299 3.583 -9.121 1.00 94.75 71 ASN A C 1
ATOM 540 O O . ASN A 1 71 ? 5.540 4.543 -9.007 1.00 94.75 71 ASN A O 1
ATOM 544 N N . LEU A 1 72 ? 6.270 2.531 -8.299 1.00 95.19 72 LEU A N 1
ATOM 545 C CA . LEU A 1 72 ? 5.364 2.419 -7.159 1.00 95.19 72 LEU A CA 1
ATOM 546 C C . LEU A 1 72 ? 5.517 3.619 -6.216 1.00 95.19 72 LEU A C 1
ATOM 548 O O . LEU A 1 72 ? 4.525 4.264 -5.886 1.00 95.19 72 LEU A O 1
ATOM 552 N N . ALA A 1 73 ? 6.752 3.985 -5.859 1.00 93.31 73 ALA A N 1
ATOM 553 C CA . ALA A 1 73 ? 7.013 5.128 -4.985 1.00 93.31 73 ALA A CA 1
ATOM 554 C C . ALA A 1 73 ? 6.489 6.460 -5.545 1.00 93.31 73 ALA A C 1
ATOM 556 O O . ALA 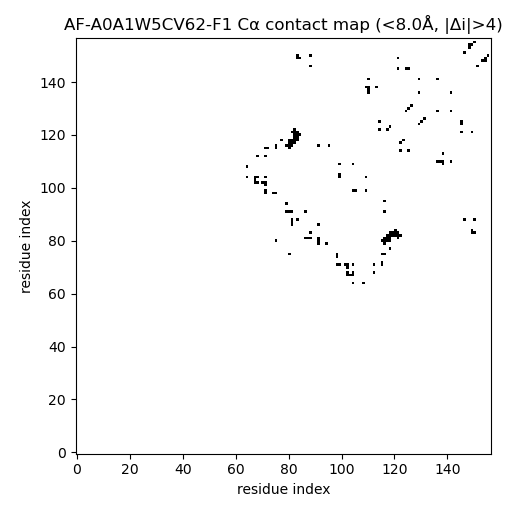A 1 73 ? 6.038 7.303 -4.776 1.00 93.31 73 ALA A O 1
ATOM 557 N N . LYS A 1 74 ? 6.499 6.641 -6.873 1.00 94.94 74 LYS A N 1
ATOM 558 C CA . LYS A 1 74 ? 5.955 7.841 -7.535 1.00 94.94 74 LYS A CA 1
ATOM 559 C C . LYS A 1 74 ? 4.428 7.877 -7.571 1.00 94.94 74 LYS A C 1
ATOM 561 O O . LYS A 1 74 ? 3.860 8.959 -7.662 1.00 94.94 74 LYS A O 1
ATOM 566 N N . MET A 1 75 ? 3.770 6.718 -7.559 1.00 94.00 75 MET A N 1
ATOM 567 C CA . MET A 1 75 ? 2.305 6.627 -7.573 1.00 94.00 75 MET A CA 1
ATOM 568 C C . MET A 1 75 ? 1.683 6.895 -6.203 1.00 94.00 75 MET A C 1
ATOM 570 O O . MET A 1 75 ? 0.501 7.223 -6.125 1.00 94.00 75 MET A O 1
ATOM 574 N N . TYR A 1 76 ? 2.468 6.758 -5.135 1.00 93.69 76 TYR A N 1
ATOM 575 C CA . TYR A 1 76 ? 2.023 7.035 -3.780 1.00 93.69 76 TYR A CA 1
ATOM 576 C C . TYR A 1 76 ? 1.996 8.534 -3.479 1.00 93.69 76 TYR A C 1
ATOM 578 O O . TYR A 1 76 ? 2.983 9.245 -3.650 1.00 93.69 76 TYR A O 1
ATOM 586 N N . THR A 1 77 ? 0.874 8.988 -2.929 1.00 93.25 77 THR A N 1
ATOM 587 C CA . THR A 1 77 ? 0.749 10.286 -2.256 1.00 93.25 77 THR A CA 1
ATOM 588 C C . THR A 1 77 ? 0.805 10.094 -0.741 1.00 93.25 77 THR A C 1
ATOM 590 O O . THR A 1 77 ? 0.447 9.027 -0.236 1.00 93.25 77 THR A O 1
ATOM 593 N N . GLU A 1 78 ? 1.212 11.115 0.014 1.00 91.06 78 GLU A N 1
ATOM 594 C CA . GLU A 1 78 ? 1.298 11.018 1.483 1.00 91.06 78 GLU A CA 1
ATOM 595 C C . GLU A 1 78 ? -0.048 10.648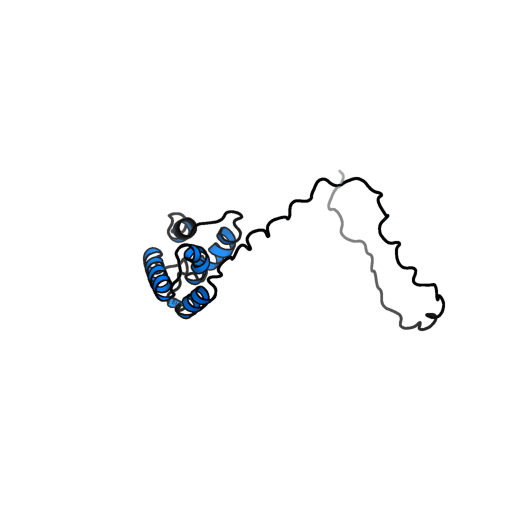 2.134 1.00 91.06 78 GLU A C 1
ATOM 597 O O . GLU A 1 78 ? -0.090 9.836 3.055 1.00 91.06 78 GLU A O 1
ATOM 602 N N . GLU A 1 79 ? -1.164 11.161 1.609 1.00 90.00 79 GLU A N 1
ATOM 603 C CA . GLU A 1 79 ? -2.521 10.832 2.073 1.00 90.00 79 GLU A CA 1
ATOM 604 C C . GLU A 1 79 ? -2.901 9.359 1.850 1.00 90.00 79 GLU A C 1
ATOM 606 O O . GLU A 1 79 ? -3.648 8.773 2.635 1.00 90.00 79 GLU A O 1
ATOM 611 N N . SER A 1 80 ? -2.365 8.727 0.803 1.00 91.00 80 SER A N 1
ATOM 612 C CA . SER A 1 80 ? -2.659 7.332 0.460 1.00 91.00 80 SER A CA 1
ATOM 613 C C . SER A 1 80 ? -1.870 6.326 1.303 1.00 91.00 80 SER A C 1
ATOM 615 O O . SER A 1 80 ? -2.201 5.141 1.301 1.00 91.00 80 SER A O 1
ATOM 617 N N . LYS A 1 81 ? -0.882 6.786 2.080 1.00 95.12 81 LYS A N 1
ATOM 618 C CA . LYS A 1 81 ? -0.081 5.942 2.973 1.00 95.12 81 LYS A CA 1
ATOM 619 C C . LYS A 1 81 ? -0.785 5.696 4.306 1.00 95.12 81 LYS A C 1
ATOM 621 O O . LYS A 1 81 ? -1.512 6.549 4.819 1.00 95.12 81 LYS A O 1
ATOM 626 N N . TYR A 1 82 ? -0.541 4.521 4.868 1.00 96.19 82 TYR A N 1
ATOM 627 C CA . TYR A 1 82 ? -1.018 4.088 6.174 1.00 96.19 82 TYR A CA 1
ATOM 628 C C . TYR A 1 82 ? -0.115 4.632 7.282 1.00 96.19 82 TYR A C 1
ATOM 630 O O . TYR A 1 82 ? 1.090 4.382 7.264 1.00 96.19 82 TYR A O 1
ATOM 638 N N . SER A 1 83 ? -0.681 5.368 8.241 1.00 93.88 83 S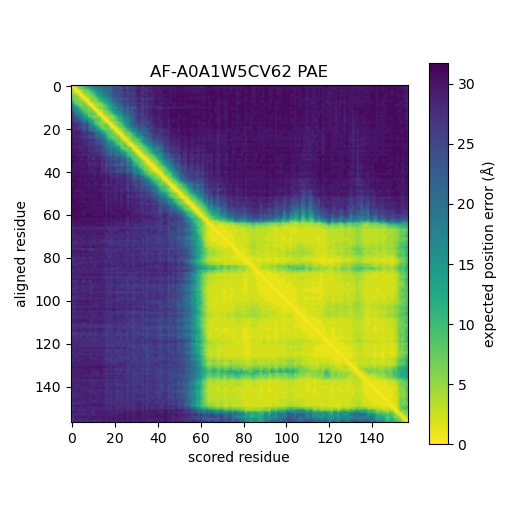ER A N 1
ATOM 639 C CA . SER A 1 83 ? 0.077 5.888 9.388 1.00 93.88 83 SER A CA 1
ATOM 640 C C . SER A 1 83 ? 0.060 5.004 10.627 1.00 93.88 83 SER A C 1
ATOM 642 O O . SER A 1 83 ? 0.918 5.172 11.490 1.00 93.88 83 SER A O 1
ATOM 644 N N . GLY A 1 84 ? -0.890 4.070 10.712 1.00 89.88 84 GLY A N 1
ATOM 645 C CA . GLY A 1 84 ? -1.181 3.334 11.944 1.00 89.88 84 GLY A CA 1
ATOM 646 C C . GLY A 1 84 ? -2.260 3.989 12.808 1.00 89.88 84 GLY A C 1
ATOM 647 O O . GLY A 1 84 ? -2.895 3.309 13.604 1.00 89.88 84 GLY A O 1
ATOM 648 N N . GLU A 1 85 ? -2.531 5.281 12.609 1.00 86.56 85 GLU A N 1
ATOM 649 C CA . GLU A 1 85 ? -3.446 6.067 13.438 1.00 86.56 85 GLU A CA 1
ATOM 650 C C . GLU A 1 85 ? -4.640 6.556 12.622 1.00 86.56 85 GLU A C 1
ATOM 652 O O . GLU A 1 85 ? -4.477 7.218 11.598 1.00 86.56 85 GLU A O 1
ATOM 657 N N . ASN A 1 86 ? -5.861 6.249 13.075 1.00 83.69 86 ASN A N 1
ATOM 658 C CA . ASN A 1 86 ? -7.111 6.669 12.423 1.00 83.69 86 ASN A CA 1
ATOM 659 C C . ASN A 1 86 ? -7.233 6.260 10.931 1.00 83.69 86 ASN A C 1
ATOM 661 O O . ASN A 1 86 ? -8.113 6.728 10.212 1.00 83.69 86 ASN A O 1
ATOM 665 N N . ASP A 1 87 ? -6.368 5.362 10.462 1.00 88.94 87 ASP A N 1
ATOM 666 C CA . ASP A 1 87 ? -6.411 4.760 9.138 1.00 88.94 87 ASP A CA 1
ATOM 667 C C . ASP A 1 87 ? -6.966 3.333 9.250 1.00 88.94 87 ASP A C 1
ATOM 669 O O . ASP A 1 87 ? -6.638 2.593 10.176 1.00 88.94 87 ASP A O 1
ATOM 673 N N . ASN A 1 88 ? -7.771 2.913 8.275 1.00 90.44 88 ASN A N 1
ATOM 674 C CA . ASN A 1 88 ? -8.202 1.522 8.157 1.00 90.44 88 ASN A CA 1
ATOM 675 C C . ASN A 1 88 ? -7.141 0.723 7.386 1.00 90.44 88 ASN A C 1
ATOM 677 O O . ASN A 1 88 ? -6.842 1.055 6.232 1.00 90.44 88 ASN A O 1
ATOM 681 N N . PHE A 1 89 ? -6.577 -0.316 8.006 1.00 92.81 89 PHE A N 1
ATOM 682 C CA . PHE A 1 89 ? -5.491 -1.077 7.385 1.00 92.81 89 PHE A CA 1
ATOM 683 C C . PHE A 1 89 ? -5.951 -1.815 6.120 1.00 92.81 89 PHE A C 1
ATOM 685 O O . PHE A 1 89 ? -5.266 -1.767 5.103 1.00 92.81 89 PHE A O 1
ATOM 692 N N . ASP A 1 90 ? -7.133 -2.434 6.150 1.00 92.75 90 ASP A N 1
ATOM 693 C CA . ASP A 1 90 ? -7.697 -3.222 5.043 1.00 92.75 90 ASP A CA 1
ATOM 694 C C . ASP A 1 90 ? -7.931 -2.369 3.780 1.00 92.75 90 ASP A C 1
ATOM 696 O O . ASP A 1 90 ? -7.546 -2.733 2.664 1.00 92.75 90 ASP A O 1
ATOM 700 N N . PHE A 1 91 ? -8.452 -1.153 3.971 1.00 93.56 91 PHE A N 1
ATOM 701 C CA . PHE A 1 91 ? -8.608 -0.178 2.894 1.00 93.56 91 PHE A CA 1
ATOM 702 C C . PHE A 1 91 ? -7.255 0.229 2.292 1.00 93.56 91 PHE A C 1
ATOM 704 O O . PHE A 1 91 ? -7.089 0.222 1.071 1.00 93.56 91 PHE A O 1
ATOM 711 N N . LYS A 1 92 ? -6.257 0.549 3.127 1.00 94.56 92 LYS A N 1
ATOM 712 C CA . LYS A 1 92 ? -4.915 0.926 2.644 1.00 94.56 92 LYS A CA 1
ATOM 713 C C . LYS A 1 92 ? -4.198 -0.240 1.967 1.00 94.56 92 LYS A C 1
ATOM 715 O O . LYS A 1 92 ? -3.468 -0.024 1.002 1.00 94.56 92 LYS A O 1
ATOM 720 N N . LEU A 1 93 ? -4.437 -1.466 2.426 1.00 95.56 93 LEU A N 1
ATOM 721 C CA . LEU A 1 93 ? -3.916 -2.678 1.805 1.00 95.56 93 LEU A CA 1
ATOM 722 C C . LEU A 1 93 ? -4.525 -2.901 0.415 1.00 95.56 93 LEU A C 1
ATOM 724 O O . LEU A 1 93 ? -3.813 -3.250 -0.524 1.00 95.56 93 LEU A O 1
ATOM 728 N N . THR A 1 94 ? -5.819 -2.614 0.252 1.00 96.44 94 THR A N 1
ATOM 729 C CA . THR A 1 94 ? -6.480 -2.632 -1.062 1.00 96.44 94 THR A CA 1
ATOM 730 C C . THR A 1 94 ? -5.835 -1.628 -2.020 1.00 96.44 94 THR A C 1
ATOM 732 O O . THR A 1 94 ? -5.499 -1.980 -3.151 1.00 96.44 94 THR A O 1
ATOM 735 N N . VAL A 1 95 ? -5.578 -0.400 -1.552 1.00 96.00 95 VAL A N 1
ATOM 736 C CA . VAL A 1 95 ? -4.859 0.626 -2.331 1.00 96.00 95 VAL A CA 1
ATOM 737 C C . VAL A 1 95 ? -3.443 0.162 -2.694 1.00 96.00 95 VAL A C 1
ATOM 739 O O . VAL A 1 95 ? -2.998 0.374 -3.820 1.00 96.00 95 VAL A O 1
ATOM 742 N N . PHE A 1 96 ? -2.744 -0.515 -1.782 1.00 96.81 96 PHE A N 1
ATOM 743 C CA . PHE A 1 96 ? -1.426 -1.084 -2.064 1.00 96.81 96 PHE A CA 1
ATOM 744 C C . PHE A 1 96 ? -1.455 -2.143 -3.157 1.00 96.81 96 PHE A C 1
ATOM 746 O O . PHE A 1 96 ? -0.640 -2.084 -4.076 1.00 96.81 96 PHE A O 1
ATOM 753 N N . HIS A 1 97 ? -2.408 -3.072 -3.113 1.00 96.00 97 HIS A N 1
ATOM 754 C CA . HIS A 1 97 ? -2.548 -4.073 -4.167 1.00 96.00 97 HIS A CA 1
ATOM 755 C C . HIS A 1 97 ? -2.838 -3.446 -5.533 1.00 96.00 97 HIS A C 1
ATOM 757 O O . HIS A 1 97 ? -2.229 -3.852 -6.524 1.00 96.00 97 HIS A O 1
ATOM 763 N N . ASP A 1 98 ? -3.699 -2.429 -5.577 1.00 96.25 98 ASP A N 1
ATOM 764 C CA . ASP A 1 98 ? -3.988 -1.676 -6.796 1.00 96.25 98 ASP A CA 1
ATOM 765 C C . ASP A 1 98 ? -2.737 -0.966 -7.349 1.00 96.25 98 ASP A C 1
ATOM 767 O O . ASP A 1 98 ? -2.406 -1.110 -8.528 1.00 96.25 98 ASP A O 1
ATOM 771 N N . ILE A 1 99 ? -1.979 -0.259 -6.501 1.00 95.94 99 ILE A N 1
ATOM 772 C CA . ILE A 1 99 ? -0.751 0.430 -6.926 1.00 95.94 99 ILE A CA 1
ATOM 773 C C . ILE A 1 99 ? 0.322 -0.575 -7.363 1.00 95.94 99 ILE A C 1
ATOM 775 O O . ILE A 1 99 ? 0.963 -0.364 -8.392 1.00 95.94 99 ILE A O 1
ATOM 779 N N . CYS A 1 100 ? 0.503 -1.685 -6.641 1.00 95.88 100 CYS A N 1
ATOM 780 C CA . CYS A 1 100 ? 1.403 -2.762 -7.056 1.00 95.88 100 CYS A CA 1
ATOM 781 C C . CYS A 1 100 ? 1.029 -3.316 -8.432 1.00 95.88 100 CYS A C 1
ATOM 783 O O . CYS A 1 100 ? 1.916 -3.499 -9.263 1.00 95.88 100 CYS A O 1
ATOM 785 N N . SER A 1 101 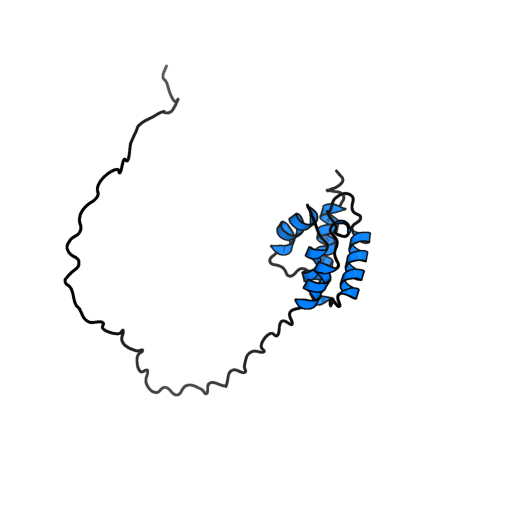? -0.264 -3.531 -8.693 1.00 95.62 101 SER A N 1
ATOM 786 C CA . SER A 1 101 ? -0.737 -3.998 -9.997 1.00 95.62 101 SER A CA 1
ATOM 787 C C . SER A 1 101 ? -0.442 -2.988 -11.106 1.00 95.62 101 SER A C 1
ATOM 789 O O . SER A 1 101 ? -0.039 -3.384 -12.195 1.00 95.62 101 SER A O 1
ATOM 791 N N . ARG A 1 102 ? -0.613 -1.686 -10.847 1.00 95.12 102 ARG A N 1
ATOM 792 C CA . ARG A 1 102 ? -0.307 -0.621 -11.821 1.00 95.12 102 ARG A CA 1
ATOM 793 C C . ARG A 1 102 ? 1.194 -0.419 -12.042 1.00 95.12 102 ARG A C 1
ATOM 795 O O . ARG A 1 102 ? 1.599 0.043 -13.105 1.00 95.12 102 ARG A O 1
ATOM 802 N N . ALA A 1 103 ? 2.008 -0.748 -11.044 1.00 94.94 103 ALA A N 1
ATOM 803 C CA . ALA A 1 103 ? 3.464 -0.654 -11.078 1.00 94.94 103 ALA A CA 1
ATOM 804 C C . ALA A 1 103 ? 4.163 -1.908 -11.621 1.00 94.94 103 ALA A C 1
ATOM 806 O O . ALA A 1 103 ? 5.390 -1.900 -11.694 1.00 94.94 103 ALA A O 1
ATOM 807 N N . ASP A 1 104 ? 3.402 -2.940 -12.000 1.00 94.62 104 ASP A N 1
ATOM 808 C CA . ASP A 1 104 ? 3.912 -4.244 -12.445 1.00 94.62 104 ASP A CA 1
ATOM 809 C C . ASP A 1 104 ? 4.790 -4.930 -11.378 1.00 94.62 104 ASP A C 1
ATOM 811 O O . ASP A 1 104 ? 5.790 -5.575 -11.672 1.00 94.62 104 ASP A O 1
ATOM 815 N N . ILE A 1 105 ? 4.437 -4.760 -10.097 1.00 94.50 105 ILE A N 1
ATOM 816 C CA . ILE A 1 105 ? 5.185 -5.336 -8.973 1.00 94.50 105 ILE A CA 1
ATOM 817 C C . ILE A 1 105 ? 4.820 -6.819 -8.834 1.00 94.50 105 ILE A C 1
ATOM 819 O O . ILE A 1 105 ? 3.671 -7.130 -8.491 1.00 94.50 105 ILE A O 1
ATOM 823 N N . PRO A 1 106 ? 5.777 -7.745 -9.015 1.00 92.38 106 PRO A N 1
ATOM 824 C CA . PRO A 1 106 ? 5.514 -9.160 -8.816 1.00 92.38 106 PRO A CA 1
ATOM 825 C C . PRO A 1 106 ? 5.345 -9.488 -7.331 1.00 92.38 106 PRO A C 1
ATOM 827 O O . PRO A 1 106 ? 5.791 -8.761 -6.440 1.00 92.38 106 PRO A O 1
ATOM 830 N N . GLU A 1 107 ? 4.708 -10.623 -7.050 1.00 90.62 107 GLU A N 1
ATOM 831 C CA . GLU A 1 107 ? 4.385 -11.039 -5.683 1.00 90.62 107 GLU A CA 1
ATOM 832 C C . GLU A 1 107 ? 5.619 -11.163 -4.779 1.00 90.62 107 GLU A C 1
ATOM 834 O O . GLU A 1 107 ? 5.601 -10.697 -3.640 1.00 90.62 107 GLU A O 1
ATOM 839 N N . GLU A 1 108 ? 6.724 -11.681 -5.318 1.00 90.44 108 GLU A N 1
ATOM 840 C CA . GLU A 1 108 ? 8.014 -11.787 -4.625 1.00 90.44 108 GLU A CA 1
ATOM 841 C C . GLU A 1 108 ? 8.596 -10.429 -4.196 1.00 90.44 108 GLU A C 1
ATOM 843 O O . GLU A 1 108 ? 9.357 -10.340 -3.229 1.00 90.44 108 GLU A O 1
ATOM 848 N N . ALA A 1 109 ? 8.224 -9.351 -4.891 1.00 91.56 109 ALA A N 1
ATOM 849 C CA . ALA A 1 109 ? 8.689 -8.000 -4.617 1.00 91.56 109 ALA A CA 1
ATOM 850 C C . ALA A 1 109 ? 7.738 -7.213 -3.705 1.00 91.56 109 ALA A C 1
ATOM 852 O O . ALA A 1 109 ? 8.150 -6.184 -3.165 1.00 91.56 109 ALA A O 1
ATOM 853 N N . LYS A 1 110 ? 6.508 -7.694 -3.456 1.00 93.75 110 LYS A N 1
ATOM 854 C CA . LYS A 1 110 ? 5.531 -7.006 -2.587 1.00 93.75 110 LYS A CA 1
ATOM 855 C C . LYS A 1 110 ? 6.070 -6.777 -1.178 1.00 93.75 110 LYS A C 1
ATOM 857 O O . LYS A 1 110 ? 5.888 -5.694 -0.636 1.00 93.75 110 LYS A O 1
ATOM 862 N N . ALA A 1 111 ? 6.791 -7.747 -0.610 1.00 93.25 111 ALA A N 1
ATOM 863 C CA . ALA A 1 111 ? 7.415 -7.588 0.706 1.00 93.25 111 ALA A CA 1
ATOM 864 C C . ALA A 1 111 ? 8.424 -6.422 0.729 1.00 93.25 111 ALA A C 1
ATOM 866 O O . ALA A 1 111 ? 8.453 -5.642 1.675 1.00 93.25 111 ALA A O 1
ATOM 867 N N . LYS A 1 112 ? 9.200 -6.247 -0.351 1.00 92.62 112 LYS A N 1
ATOM 868 C CA . LYS A 1 112 ? 10.155 -5.134 -0.502 1.00 92.62 112 LYS A CA 1
ATOM 869 C C . LYS A 1 112 ? 9.471 -3.798 -0.807 1.00 92.62 112 LYS A C 1
ATOM 871 O O . LYS A 1 112 ? 10.017 -2.754 -0.469 1.00 92.62 112 LYS A O 1
ATOM 876 N N . ALA A 1 113 ? 8.299 -3.828 -1.440 1.00 95.00 113 ALA A N 1
ATOM 877 C CA . ALA A 1 113 ? 7.490 -2.648 -1.744 1.00 95.00 113 ALA A CA 1
ATOM 878 C C . ALA A 1 113 ? 6.645 -2.166 -0.552 1.00 95.00 113 ALA A C 1
ATOM 880 O O . ALA A 1 113 ? 6.277 -0.994 -0.491 1.00 95.00 113 ALA A O 1
ATOM 881 N N . PHE A 1 114 ? 6.351 -3.053 0.403 1.00 96.06 114 PHE A N 1
ATOM 882 C CA . PHE A 1 114 ? 5.521 -2.771 1.572 1.00 96.06 114 PHE A CA 1
ATOM 883 C C . PHE A 1 114 ? 5.889 -1.491 2.344 1.00 96.06 114 PHE A C 1
ATOM 885 O O . PHE A 1 114 ? 4.990 -0.704 2.628 1.00 96.06 114 PHE A O 1
ATOM 892 N N . PRO A 1 115 ? 7.161 -1.180 2.663 1.00 95.06 115 PRO A N 1
ATOM 893 C CA . PRO A 1 115 ? 7.472 0.049 3.399 1.00 95.06 115 PRO A CA 1
ATOM 894 C C . PRO A 1 115 ? 7.018 1.330 2.683 1.00 95.06 115 PRO A C 1
ATOM 896 O O . PRO A 1 115 ? 6.822 2.353 3.330 1.00 95.06 115 PRO A O 1
ATOM 899 N N . THR A 1 116 ? 6.802 1.301 1.365 1.00 96.00 116 THR A N 1
ATOM 900 C CA . THR A 1 116 ? 6.346 2.476 0.614 1.00 96.00 116 THR A CA 1
ATOM 901 C C . THR A 1 116 ? 4.882 2.842 0.879 1.00 96.00 116 THR A C 1
ATOM 903 O O . THR A 1 116 ? 4.534 4.017 0.756 1.00 96.00 116 THR A O 1
ATOM 906 N N . MET A 1 117 ? 4.036 1.886 1.290 1.00 96.06 117 MET A N 1
ATOM 907 C CA . MET A 1 117 ? 2.648 2.178 1.686 1.00 96.06 117 MET A CA 1
ATOM 908 C C . MET A 1 117 ? 2.519 2.719 3.109 1.00 96.06 117 MET A C 1
ATOM 910 O O . MET A 1 117 ? 1.415 3.068 3.521 1.00 96.06 117 MET A O 1
ATOM 914 N N . LEU A 1 118 ? 3.612 2.781 3.867 1.00 96.50 118 LEU A N 1
ATOM 915 C CA . LEU A 1 118 ? 3.608 3.183 5.267 1.00 96.50 118 LEU A CA 1
ATOM 916 C C . LEU A 1 118 ? 4.115 4.620 5.434 1.00 96.50 118 LEU A C 1
ATOM 918 O O . LEU A 1 118 ? 4.931 5.115 4.655 1.00 96.50 118 LEU A O 1
ATOM 922 N N . ARG A 1 119 ? 3.652 5.283 6.493 1.00 95.88 119 ARG A N 1
ATOM 923 C CA . ARG A 1 119 ? 4.165 6.568 6.984 1.00 95.88 119 ARG A CA 1
ATOM 924 C C . ARG A 1 119 ? 4.072 6.623 8.510 1.00 95.88 119 ARG A C 1
ATOM 926 O O . ARG A 1 119 ? 3.458 5.755 9.121 1.00 95.88 119 ARG A O 1
ATOM 933 N N . GLY A 1 120 ? 4.646 7.660 9.117 1.00 94.00 120 GLY A N 1
ATOM 934 C CA . GLY A 1 120 ? 4.497 7.927 10.552 1.00 94.00 120 GLY A CA 1
ATOM 935 C C . GLY A 1 120 ? 4.894 6.739 11.434 1.00 94.00 120 GLY A C 1
ATOM 936 O O . GLY A 1 120 ? 5.895 6.074 11.160 1.00 94.00 120 GLY A O 1
ATOM 937 N N . LEU A 1 121 ? 4.087 6.467 12.465 1.00 93.06 121 LEU A N 1
ATOM 938 C CA . LEU A 1 121 ? 4.344 5.403 13.440 1.00 93.06 121 LEU A CA 1
ATOM 939 C C . LEU A 1 121 ? 4.404 4.013 12.799 1.00 93.06 121 LEU A C 1
ATOM 941 O O . LEU A 1 121 ? 5.234 3.196 13.192 1.00 93.06 121 LEU A O 1
ATOM 945 N N . ALA A 1 122 ? 3.578 3.742 11.784 1.00 94.81 122 ALA A N 1
ATOM 946 C CA . ALA A 1 122 ? 3.608 2.459 11.084 1.00 94.81 122 ALA A CA 1
ATOM 947 C C . ALA A 1 122 ? 4.936 2.196 10.369 1.00 94.81 122 ALA A C 1
ATOM 949 O O . ALA A 1 122 ? 5.441 1.071 10.395 1.00 94.81 122 ALA A O 1
ATOM 950 N N . LEU A 1 123 ? 5.522 3.229 9.760 1.00 95.75 123 LEU A N 1
ATOM 951 C CA . LEU A 1 123 ? 6.822 3.105 9.104 1.00 95.75 123 LEU A CA 1
ATOM 952 C C . LEU A 1 123 ? 7.963 2.957 10.121 1.00 95.75 123 LEU A C 1
ATOM 954 O O . LEU A 1 123 ? 8.869 2.154 9.897 1.00 95.75 123 LEU A O 1
ATOM 958 N N . ASP A 1 124 ? 7.900 3.682 11.240 1.00 94.62 124 ASP A N 1
ATOM 959 C CA . ASP A 1 124 ? 8.864 3.538 12.337 1.00 94.62 124 ASP A CA 1
ATOM 960 C C . ASP A 1 124 ? 8.853 2.111 12.904 1.00 94.62 124 ASP A C 1
ATOM 962 O O . ASP A 1 124 ? 9.890 1.445 12.953 1.00 94.62 124 ASP A O 1
ATOM 966 N N . TYR A 1 125 ? 7.661 1.587 13.209 1.00 93.81 125 TYR A N 1
ATOM 967 C CA . TYR A 1 125 ? 7.495 0.219 13.689 1.00 93.81 125 TYR A CA 1
ATOM 968 C C . TYR A 1 125 ? 8.066 -0.806 12.702 1.00 93.81 125 TYR A C 1
ATOM 970 O O . TYR A 1 125 ? 8.750 -1.743 13.127 1.00 93.81 125 TYR A O 1
ATOM 978 N N . TYR A 1 126 ? 7.824 -0.621 11.397 1.00 95.25 126 TYR A N 1
ATOM 979 C CA . TYR A 1 126 ? 8.360 -1.500 10.359 1.00 95.25 126 TYR A CA 1
ATOM 980 C C . TYR A 1 126 ? 9.887 -1.554 10.406 1.00 95.25 126 TYR A C 1
ATOM 982 O O . TYR A 1 126 ? 10.452 -2.646 10.466 1.00 95.25 126 TYR A O 1
ATOM 990 N N . TYR A 1 127 ? 10.572 -0.408 10.409 1.00 94.38 127 TYR A N 1
ATOM 991 C CA . TYR A 1 127 ? 12.035 -0.416 10.424 1.00 94.38 127 TYR A CA 1
ATOM 992 C C . TYR A 1 127 ? 12.601 -0.915 11.748 1.00 94.38 127 TYR A C 1
ATOM 994 O O . TYR A 1 127 ? 13.569 -1.668 11.728 1.00 94.38 127 TYR A O 1
ATOM 1002 N N . SER A 1 128 ? 11.974 -0.575 12.872 1.00 92.62 128 SER A N 1
ATOM 1003 C CA . SER A 1 128 ? 12.432 -0.975 14.203 1.00 92.62 128 SER A CA 1
ATOM 1004 C C . SER A 1 128 ? 12.284 -2.479 14.457 1.00 92.62 128 SER A C 1
ATOM 1006 O O . SER A 1 128 ? 13.217 -3.094 14.972 1.00 92.62 128 SER A O 1
ATOM 1008 N N . ASN A 1 129 ? 11.162 -3.090 14.055 1.00 90.06 129 ASN A N 1
ATOM 1009 C CA . ASN A 1 129 ? 10.803 -4.458 14.457 1.00 90.06 129 ASN A CA 1
ATOM 1010 C C . ASN A 1 129 ? 10.849 -5.469 13.304 1.00 90.06 129 ASN A C 1
ATOM 1012 O O . ASN A 1 129 ? 11.255 -6.615 13.495 1.00 90.06 129 ASN A O 1
ATOM 1016 N N . ILE A 1 130 ? 10.448 -5.061 12.099 1.00 91.31 130 ILE A N 1
ATOM 1017 C CA . ILE A 1 130 ? 10.308 -5.974 10.957 1.00 91.31 130 ILE A CA 1
ATOM 1018 C C . ILE A 1 130 ? 11.593 -5.991 10.128 1.00 91.31 130 ILE A C 1
ATOM 1020 O O . ILE A 1 130 ? 12.153 -7.057 9.894 1.00 91.31 130 ILE A O 1
ATOM 1024 N N . ALA A 1 131 ? 12.112 -4.830 9.722 1.00 89.69 131 ALA A N 1
ATOM 1025 C CA . ALA A 1 131 ? 13.298 -4.754 8.865 1.00 89.69 131 ALA A CA 1
ATOM 1026 C C . ALA A 1 131 ? 14.581 -5.239 9.562 1.00 89.69 131 ALA A C 1
ATOM 1028 O O . ALA A 1 131 ? 15.462 -5.786 8.905 1.00 89.69 131 ALA A O 1
ATOM 1029 N N . ASN A 1 132 ? 14.674 -5.066 10.885 1.00 86.56 132 ASN A N 1
ATOM 1030 C CA . ASN A 1 132 ? 15.793 -5.562 11.693 1.00 86.56 132 A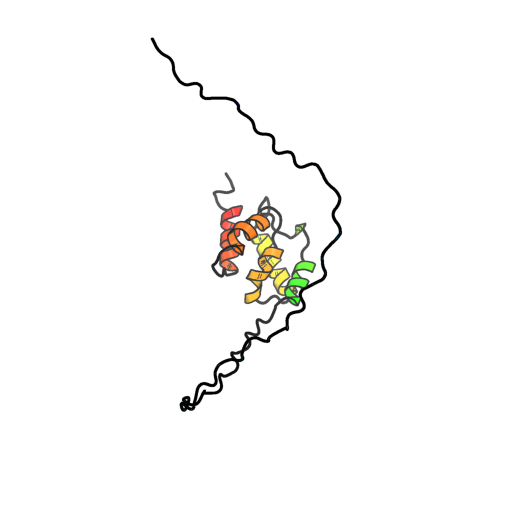SN A CA 1
ATOM 1031 C C . ASN A 1 132 ? 15.683 -7.055 12.042 1.00 86.56 132 ASN A C 1
ATOM 1033 O O . ASN A 1 132 ? 16.604 -7.613 12.643 1.00 86.56 132 ASN A O 1
ATOM 1037 N N . SER A 1 133 ? 14.575 -7.719 11.698 1.00 84.50 133 SER A N 1
ATOM 1038 C CA . SER A 1 133 ? 14.431 -9.149 11.958 1.00 84.50 133 SER A CA 1
ATOM 1039 C C . SER A 1 133 ? 15.402 -9.952 11.090 1.00 84.50 133 SER A C 1
ATOM 1041 O O . SER A 1 133 ? 15.496 -9.764 9.881 1.00 84.50 133 SER A O 1
ATOM 1043 N N . THR A 1 134 ? 16.111 -10.905 11.699 1.00 81.88 134 THR A N 1
ATOM 1044 C CA . THR A 1 134 ? 17.042 -11.806 10.989 1.00 81.88 134 THR A CA 1
ATOM 1045 C C . THR A 1 134 ? 16.314 -12.813 10.087 1.00 81.88 134 THR A C 1
ATOM 1047 O O . THR A 1 134 ? 16.934 -13.493 9.272 1.00 81.88 134 THR A O 1
ATOM 1050 N N . GLN A 1 135 ? 14.994 -12.932 10.231 1.00 84.19 135 GLN A N 1
ATOM 1051 C CA . GLN A 1 135 ? 14.164 -13.841 9.451 1.00 84.19 135 GLN A CA 1
ATOM 1052 C C . GLN A 1 135 ? 13.640 -13.160 8.187 1.00 84.19 135 GLN A C 1
ATOM 1054 O O . GLN A 1 135 ? 13.214 -12.007 8.214 1.00 84.19 135 GLN A O 1
ATOM 1059 N N . ILE A 1 136 ? 13.610 -13.910 7.083 1.00 81.50 136 ILE A N 1
ATOM 1060 C CA . ILE A 1 136 ? 12.923 -13.475 5.867 1.00 81.50 136 ILE A CA 1
ATOM 1061 C C . ILE A 1 136 ? 11.421 -13.495 6.149 1.00 81.50 136 ILE A C 1
ATOM 1063 O O . ILE A 1 136 ? 10.825 -14.561 6.281 1.00 81.50 136 ILE A O 1
ATOM 1067 N N . MET A 1 137 ? 10.827 -12.311 6.244 1.00 87.56 137 MET A N 1
ATOM 1068 C CA . MET A 1 137 ? 9.386 -12.127 6.400 1.00 87.56 137 MET A CA 1
ATOM 1069 C C . MET A 1 137 ? 8.712 -12.138 5.028 1.00 87.56 137 MET A C 1
ATOM 1071 O O . MET A 1 137 ? 9.150 -11.441 4.106 1.00 87.56 137 MET A O 1
ATOM 1075 N N . THR A 1 138 ? 7.633 -12.909 4.882 1.00 93.31 138 THR A N 1
ATOM 1076 C CA . THR A 1 138 ? 6.793 -12.820 3.684 1.00 93.31 138 THR A CA 1
ATOM 1077 C C . THR A 1 138 ? 5.888 -11.594 3.766 1.00 93.31 138 THR A C 1
ATOM 1079 O O . THR A 1 138 ? 5.663 -11.027 4.835 1.00 93.31 138 THR A O 1
ATOM 1082 N N . PHE A 1 139 ? 5.309 -11.190 2.635 1.00 93.38 139 PHE A N 1
ATOM 1083 C CA . PHE A 1 139 ? 4.334 -10.097 2.607 1.00 93.38 139 PHE A CA 1
ATOM 1084 C C . PHE A 1 139 ? 3.178 -10.309 3.603 1.00 93.38 139 PHE A C 1
ATOM 1086 O O . PHE A 1 139 ? 2.760 -9.362 4.268 1.00 93.38 139 PHE A O 1
ATOM 1093 N N . ASN A 1 140 ? 2.693 -11.546 3.750 1.00 94.06 140 ASN A N 1
ATOM 1094 C CA . ASN A 1 140 ? 1.593 -11.851 4.661 1.00 94.06 140 ASN A CA 1
ATOM 1095 C C . ASN A 1 140 ? 2.005 -11.714 6.138 1.00 94.06 140 ASN A C 1
ATOM 1097 O O . ASN A 1 140 ? 1.230 -11.186 6.934 1.00 94.06 140 ASN A O 1
ATOM 1101 N N . ASP A 1 141 ? 3.230 -12.116 6.493 1.00 94.06 141 ASP A N 1
ATOM 1102 C CA . ASP A 1 141 ? 3.761 -11.962 7.857 1.00 94.06 141 ASP A CA 1
ATOM 1103 C C . ASP A 1 141 ? 3.890 -10.484 8.246 1.00 94.06 141 ASP A C 1
ATOM 1105 O O . ASP A 1 141 ? 3.536 -10.085 9.360 1.00 94.06 141 ASP A O 1
ATOM 1109 N N . ILE A 1 142 ? 4.340 -9.654 7.299 1.00 94.75 142 ILE A N 1
ATOM 1110 C CA . ILE A 1 142 ? 4.437 -8.201 7.475 1.00 94.75 142 ILE A CA 1
ATOM 1111 C C . ILE A 1 142 ? 3.040 -7.609 7.699 1.00 94.75 142 ILE A C 1
ATOM 1113 O O . ILE A 1 142 ? 2.840 -6.852 8.652 1.00 94.75 142 ILE A O 1
ATOM 1117 N N . CYS A 1 143 ? 2.062 -7.982 6.863 1.00 94.75 143 CYS A N 1
ATOM 1118 C CA . CYS A 1 143 ? 0.680 -7.517 7.002 1.00 94.75 143 CYS A CA 1
ATOM 1119 C C . CYS A 1 143 ? 0.091 -7.896 8.361 1.00 94.75 143 CYS A C 1
ATOM 1121 O O . CYS A 1 143 ? -0.498 -7.050 9.032 1.00 94.75 143 CYS A O 1
ATOM 1123 N N . TYR A 1 144 ? 0.270 -9.153 8.776 1.00 93.25 144 TYR A N 1
ATOM 1124 C CA . TYR A 1 144 ? -0.198 -9.638 10.069 1.00 93.25 144 TYR A CA 1
ATOM 1125 C C . TYR A 1 144 ? 0.426 -8.849 11.224 1.00 93.25 144 TYR A C 1
ATOM 1127 O O . TYR A 1 144 ? -0.300 -8.383 12.098 1.00 93.25 144 TYR A O 1
ATOM 1135 N N . SER A 1 145 ? 1.745 -8.645 11.199 1.00 93.00 145 SER A N 1
ATOM 1136 C CA . SER A 1 145 ? 2.468 -7.948 12.270 1.00 93.00 145 SER A CA 1
ATOM 1137 C C . SER A 1 145 ? 2.020 -6.493 12.416 1.00 93.00 145 SER A C 1
ATOM 1139 O O . SER A 1 145 ? 1.694 -6.051 13.516 1.00 93.00 145 SER A O 1
ATOM 1141 N N . ILE A 1 146 ? 1.933 -5.761 11.300 1.00 93.44 146 ILE A N 1
ATOM 1142 C CA . ILE A 1 146 ? 1.483 -4.361 11.289 1.00 93.44 146 ILE A CA 1
ATOM 1143 C C . ILE A 1 146 ? 0.036 -4.265 11.775 1.00 93.44 146 ILE A C 1
ATOM 1145 O O . ILE A 1 146 ? -0.279 -3.460 12.650 1.00 93.44 146 ILE A O 1
ATOM 1149 N N . ARG A 1 147 ? -0.845 -5.124 11.254 1.00 92.12 147 ARG A N 1
ATOM 1150 C CA . ARG A 1 147 ? -2.254 -5.141 11.643 1.00 92.12 147 ARG A CA 1
ATOM 1151 C C . ARG A 1 147 ? -2.438 -5.465 13.123 1.00 92.12 147 ARG A C 1
ATOM 1153 O O . ARG A 1 147 ? -3.213 -4.798 13.800 1.00 92.12 147 ARG A O 1
ATOM 1160 N N . ALA A 1 148 ? -1.726 -6.468 13.628 1.00 90.38 148 ALA A N 1
ATOM 1161 C CA . ALA A 1 148 ? -1.784 -6.858 15.031 1.00 90.38 148 ALA A CA 1
ATOM 1162 C C . ALA A 1 148 ? -1.310 -5.727 15.953 1.00 90.38 148 ALA A C 1
ATOM 1164 O O . ALA A 1 148 ? -1.903 -5.527 17.010 1.00 90.38 148 ALA A O 1
ATOM 1165 N N . TYR A 1 149 ? -0.295 -4.964 15.538 1.00 90.06 149 TYR A N 1
ATOM 1166 C CA . TYR A 1 149 ? 0.228 -3.860 16.334 1.00 90.06 149 TYR A CA 1
ATOM 1167 C C . TYR A 1 149 ? -0.704 -2.642 16.359 1.00 90.06 149 TYR A C 1
ATOM 1169 O O . TYR A 1 149 ? -0.950 -2.119 17.434 1.00 90.06 149 TYR A O 1
ATOM 1177 N N . PHE A 1 150 ? -1.253 -2.201 15.220 1.00 90.06 150 PHE A N 1
ATOM 1178 C CA . PHE A 1 150 ? -2.038 -0.952 15.147 1.00 90.06 150 PHE A CA 1
ATOM 1179 C C . PHE A 1 150 ? -3.559 -1.141 15.249 1.00 90.06 150 PHE A C 1
ATOM 1181 O O . PHE A 1 150 ? -4.270 -0.255 15.719 1.00 90.06 150 PHE A O 1
ATOM 1188 N N . GLU A 1 151 ? -4.095 -2.285 14.819 1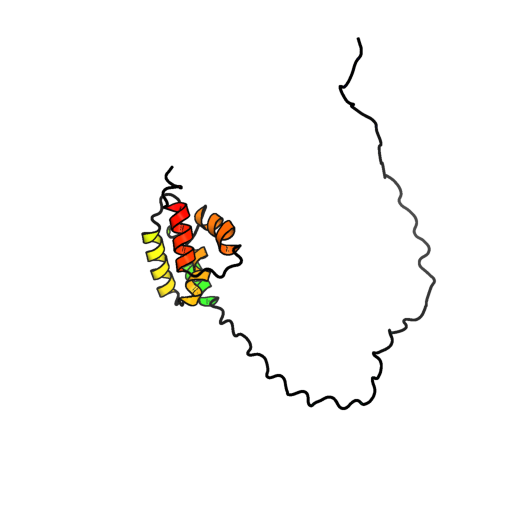.00 84.88 151 GLU A N 1
ATOM 1189 C CA . GLU A 1 151 ? -5.536 -2.579 14.895 1.00 84.88 151 GLU A CA 1
ATOM 1190 C C . GLU A 1 151 ? -5.891 -3.581 16.004 1.00 84.88 151 GLU A C 1
ATOM 1192 O O . GLU A 1 151 ? -7.078 -3.794 16.283 1.00 84.88 151 GLU A O 1
ATOM 1197 N N . GLY A 1 152 ? -4.884 -4.195 16.631 1.00 78.12 152 GLY A N 1
ATOM 1198 C CA . GLY A 1 152 ? -5.059 -5.154 17.714 1.00 78.12 152 GLY A CA 1
ATOM 1199 C C . GLY A 1 152 ? -5.644 -4.537 18.983 1.00 78.12 152 GLY A C 1
ATOM 1200 O O . GLY A 1 152 ? -5.647 -3.324 19.194 1.00 78.12 152 GLY A O 1
ATOM 1201 N N . ALA A 1 153 ? -6.142 -5.406 19.864 1.00 60.19 153 ALA A N 1
ATOM 1202 C CA . ALA A 1 153 ? -6.784 -4.998 21.112 1.00 60.19 153 ALA A CA 1
ATOM 1203 C C . ALA A 1 153 ? -5.856 -4.202 22.051 1.00 60.19 153 ALA A C 1
ATOM 1205 O O . ALA A 1 153 ? -6.350 -3.454 22.890 1.00 60.19 153 ALA A O 1
ATOM 1206 N N . GLU A 1 154 ? -4.534 -4.348 21.911 1.00 56.91 154 GLU A N 1
ATOM 1207 C CA . GLU A 1 154 ? -3.550 -3.655 22.749 1.00 56.91 154 GLU A CA 1
ATOM 1208 C C . GLU A 1 154 ? -3.339 -2.181 22.379 1.00 56.91 154 GLU A C 1
ATOM 1210 O O . GLU A 1 154 ? -3.056 -1.390 23.272 1.00 56.91 154 GLU A O 1
ATOM 1215 N N . TYR A 1 155 ? -3.536 -1.777 21.119 1.00 59.03 155 TYR A N 1
ATOM 1216 C CA . TYR A 1 155 ? -3.348 -0.377 20.699 1.00 59.03 155 TYR A CA 1
ATOM 1217 C C . TYR A 1 155 ? -4.584 0.501 20.934 1.00 59.03 155 TYR A C 1
ATOM 1219 O O . TYR A 1 155 ? -4.496 1.722 20.990 1.00 59.03 155 TYR A O 1
ATOM 1227 N N . LYS A 1 156 ? -5.756 -0.115 21.116 1.00 55.75 156 LYS A N 1
ATOM 1228 C CA . LYS A 1 156 ? -7.033 0.578 21.365 1.00 55.75 156 LYS A CA 1
ATOM 1229 C C . LYS A 1 156 ? -7.305 0.876 22.850 1.00 55.75 156 LYS A C 1
ATOM 1231 O O . LYS A 1 156 ? -8.468 1.071 23.205 1.00 55.75 156 LYS A O 1
ATOM 1236 N N . ARG A 1 157 ? -6.285 0.841 23.714 1.00 47.62 157 ARG A N 1
ATOM 1237 C CA . ARG A 1 157 ? -6.433 0.959 25.174 1.00 47.62 157 ARG A CA 1
ATOM 1238 C C . ARG A 1 157 ? -6.178 2.358 25.712 1.00 47.62 157 ARG A C 1
ATOM 1240 O O . ARG A 1 157 ? -5.223 3.005 25.240 1.00 47.62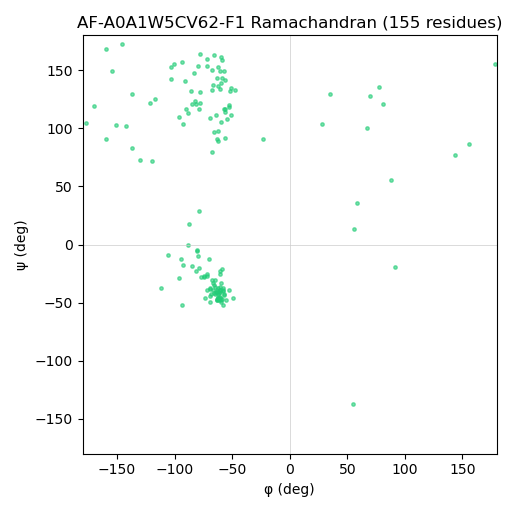 157 ARG A O 1
#

Secondary structure (DSSP, 8-state):
----------------------------------PPPPPPP----------PPPPPPP-------HHHHHHHHHH--GGGSB-SSS--HHHHHHHHHHHHHHTT--HHHHHHHGGGGB-HHHHHHIIIIIIT-SS---HHHHHHHHHHHHTSTTTT-

Organism: NCBI:txid136370

pLDDT: mean 74.76, std 20.77, range [39.53, 96.81]